Protein AF-A0A2K1YD98-F1 (afdb_monomer_lite)

Organism: Populus trichocarpa (NCBI:txid3694)

pLDDT: mean 79.61, std 8.91, range [45.44, 92.5]

InterPro domains:
  IPR036396 Cytochrome P450 superfamily [G3DSA:1.10.630.10] (3-106)
  IPR036396 Cytochrome P450 superfamily [SSF48264] (10-84)

Radius of gyration: 22.86 Å; chains: 1; bounding box: 42×49×60 Å

Foldseek 3Di:
DDPCPLVVVVPPDQWDWDDDPPDIDIDRSDPVSVCVLPVVCDCVSVPDDQPPDDDDPDPVVQCVDLNRNNDPDPVSVVVVVCCVPPVPVVVVVVVVVVVVVVVVVVVVVVCVVPVDDDDDD

Sequence (121 aa):
MGNKPHIFLQVDGPLTSLRLGTQLVVVGSSRKAASEILKTHDRELSGRCVPNVPFAKDPKLNGDSIAWTVECTDRWKFFRSRIRNELFLVIIFLIKIKKNTKEKEKLLYIQKTFHIKLSLI

Structure (mmCIF, N/CA/C/O backbone):
data_AF-A0A2K1YD98-F1
#
_entry.id   AF-A0A2K1YD98-F1
#
loop_
_atom_site.group_PDB
_atom_site.id
_atom_site.type_symbol
_atom_site.label_atom_id
_atom_site.label_alt_id
_atom_sit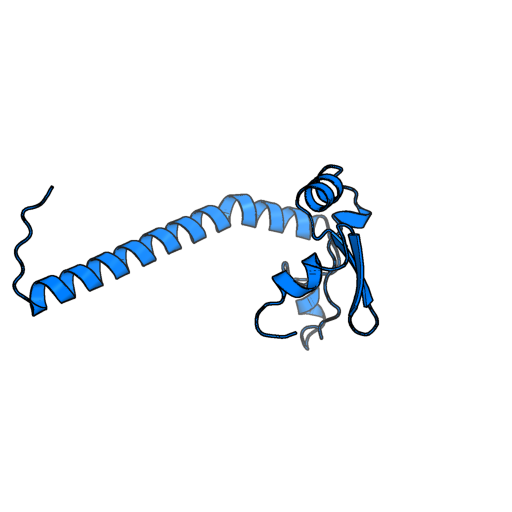e.label_comp_id
_atom_site.label_asym_id
_atom_site.label_entity_id
_atom_site.label_seq_id
_atom_site.pdbx_PDB_ins_code
_atom_site.Cartn_x
_atom_site.Cartn_y
_atom_site.Cartn_z
_atom_site.occupancy
_atom_site.B_iso_or_equiv
_atom_site.auth_seq_id
_atom_site.auth_comp_id
_atom_site.auth_asym_id
_atom_site.auth_atom_id
_atom_site.pdbx_PDB_model_num
ATOM 1 N N . MET A 1 1 ? -17.766 10.698 -8.194 1.00 57.44 1 MET A N 1
ATOM 2 C CA . MET A 1 1 ? -18.322 9.835 -7.126 1.00 57.44 1 MET A CA 1
ATOM 3 C C . MET A 1 1 ? -19.065 10.739 -6.154 1.00 57.44 1 MET A C 1
ATOM 5 O O . MET A 1 1 ? -18.521 11.781 -5.824 1.00 57.44 1 MET A O 1
ATOM 9 N N . GLY A 1 2 ? -20.315 10.422 -5.799 1.00 73.69 2 GLY A N 1
ATOM 10 C CA . GLY A 1 2 ? -21.152 11.286 -4.950 1.00 73.69 2 GLY A CA 1
ATOM 11 C C . GLY A 1 2 ? -20.716 11.328 -3.478 1.00 73.69 2 GLY A C 1
ATOM 12 O O . GLY A 1 2 ? -19.692 10.764 -3.105 1.00 73.69 2 GLY A O 1
ATOM 13 N N . ASN A 1 3 ? -21.534 11.942 -2.618 1.00 80.94 3 ASN A N 1
ATOM 14 C CA . ASN A 1 3 ? -21.197 12.216 -1.210 1.00 80.94 3 ASN A CA 1
ATOM 15 C C . ASN A 1 3 ? -21.060 10.977 -0.297 1.00 80.94 3 ASN A C 1
ATOM 17 O O . ASN A 1 3 ? -20.654 11.116 0.855 1.00 80.94 3 ASN A O 1
ATOM 21 N N . LYS A 1 4 ? -21.405 9.767 -0.761 1.00 77.38 4 LYS A N 1
ATOM 22 C CA . LYS A 1 4 ? -21.349 8.523 0.036 1.00 77.38 4 LYS A CA 1
ATOM 23 C C . LYS A 1 4 ? -20.782 7.351 -0.780 1.00 77.38 4 LYS A C 1
ATOM 25 O O . LYS A 1 4 ? -21.513 6.417 -1.108 1.00 77.38 4 LYS A O 1
ATOM 30 N N . PRO A 1 5 ? -19.482 7.373 -1.119 1.00 73.00 5 PRO A N 1
ATOM 31 C CA . PRO A 1 5 ? -18.878 6.363 -1.992 1.00 73.00 5 PRO A CA 1
ATOM 32 C C . PRO A 1 5 ? -18.867 4.951 -1.383 1.00 73.00 5 PRO A C 1
ATOM 34 O O . PRO A 1 5 ? -18.831 3.972 -2.118 1.00 73.00 5 PRO A O 1
ATOM 37 N N . HIS A 1 6 ? -18.946 4.833 -0.053 1.00 71.25 6 HIS A N 1
ATOM 38 C CA . HIS A 1 6 ? -18.955 3.549 0.653 1.00 71.25 6 HIS A CA 1
ATOM 39 C C . HIS A 1 6 ? -20.269 2.766 0.499 1.00 71.25 6 HIS A C 1
ATOM 41 O O . HIS A 1 6 ? -20.251 1.550 0.632 1.00 71.25 6 HIS A O 1
ATOM 47 N N . ILE A 1 7 ? -21.391 3.436 0.204 1.00 73.75 7 ILE A N 1
ATOM 48 C CA . ILE A 1 7 ? -22.692 2.769 0.011 1.00 73.75 7 ILE A CA 1
ATOM 49 C C . ILE A 1 7 ? -22.759 2.128 -1.374 1.00 73.75 7 ILE A C 1
ATOM 51 O O . ILE A 1 7 ? -23.193 0.991 -1.506 1.00 73.75 7 ILE A O 1
ATOM 55 N N . PHE A 1 8 ? -22.283 2.844 -2.395 1.00 72.38 8 PHE A N 1
ATOM 56 C CA . PHE A 1 8 ? -22.308 2.398 -3.789 1.00 72.38 8 PHE A CA 1
ATOM 57 C C . PHE A 1 8 ? -21.661 1.019 -3.977 1.00 72.38 8 PHE A C 1
ATOM 59 O O . PHE A 1 8 ? -22.192 0.182 -4.687 1.00 72.38 8 PHE A O 1
ATOM 66 N N . LEU A 1 9 ? -20.554 0.757 -3.280 1.00 71.50 9 LEU A N 1
ATOM 67 C CA . LEU A 1 9 ? -19.793 -0.486 -3.424 1.00 71.50 9 LEU A CA 1
ATOM 68 C C . LEU A 1 9 ? -20.398 -1.677 -2.667 1.00 71.50 9 LEU A C 1
ATOM 70 O O . LEU A 1 9 ? -19.922 -2.793 -2.831 1.00 71.50 9 LEU A O 1
ATOM 74 N N . GLN A 1 10 ? -21.398 -1.457 -1.811 1.00 67.94 10 GLN A N 1
ATOM 75 C CA . GLN A 1 10 ? -21.959 -2.494 -0.942 1.00 67.94 10 GLN A CA 1
ATOM 76 C C . GLN A 1 10 ? -23.193 -3.184 -1.545 1.00 67.94 10 GLN A C 1
ATOM 78 O O . GLN A 1 10 ? -23.593 -4.243 -1.067 1.00 67.94 10 GLN A O 1
ATOM 83 N N . VAL A 1 11 ? -23.788 -2.592 -2.587 1.00 67.94 11 VAL A N 1
ATOM 84 C CA . VAL A 1 11 ? -25.041 -3.059 -3.206 1.00 67.94 11 VAL A CA 1
ATOM 85 C C . VAL A 1 11 ? -24.804 -4.227 -4.172 1.00 67.94 11 VAL A C 1
ATOM 87 O O . VAL A 1 11 ? -25.643 -5.116 -4.273 1.00 67.94 11 VAL A O 1
ATOM 90 N N . ASP A 1 12 ? -23.633 -4.280 -4.809 1.00 70.69 12 ASP A N 1
ATOM 91 C CA . ASP A 1 12 ? -23.351 -5.176 -5.942 1.00 70.69 12 ASP A CA 1
ATOM 92 C C . ASP A 1 12 ? -22.700 -6.523 -5.545 1.00 70.69 12 ASP A C 1
ATOM 94 O O . ASP A 1 12 ? -22.165 -7.240 -6.393 1.00 70.69 12 ASP A O 1
ATOM 98 N N . GLY A 1 13 ? -22.737 -6.885 -4.256 1.00 79.69 13 GLY A N 1
ATOM 99 C CA . GLY A 1 13 ? -22.212 -8.151 -3.726 1.00 79.69 13 GLY A CA 1
ATOM 100 C C . GLY A 1 13 ? -20.794 -8.065 -3.133 1.00 79.69 13 GLY A C 1
ATOM 101 O O . GLY A 1 13 ? -20.178 -7.003 -3.142 1.00 79.69 13 GLY A O 1
ATOM 102 N N . PRO A 1 14 ? -20.267 -9.166 -2.549 1.00 83.31 14 PRO A N 1
ATOM 103 C CA . PRO A 1 14 ? -19.014 -9.165 -1.778 1.00 83.31 14 PRO A CA 1
ATOM 104 C C . PRO A 1 14 ? -17.742 -8.972 -2.620 1.00 83.31 14 PRO A C 1
ATOM 106 O O . PRO A 1 14 ? -16.719 -8.575 -2.057 1.00 83.31 14 PRO A O 1
ATOM 109 N N . LEU A 1 15 ? -17.806 -9.259 -3.924 1.00 88.19 15 LEU A N 1
ATOM 110 C CA . LEU A 1 15 ? -16.771 -9.004 -4.927 1.00 88.19 15 LEU A CA 1
ATOM 111 C C . LEU A 1 15 ? -17.430 -8.383 -6.158 1.00 88.19 15 LEU A C 1
ATOM 113 O O . LEU A 1 15 ? -18.319 -8.994 -6.747 1.00 88.19 15 LEU A O 1
ATOM 117 N N . THR A 1 16 ? -16.966 -7.206 -6.567 1.00 87.44 16 THR A N 1
ATOM 118 C CA . THR A 1 16 ? -17.552 -6.463 -7.691 1.00 87.44 16 THR A CA 1
ATOM 119 C C . THR A 1 16 ? -16.452 -5.929 -8.599 1.00 87.44 16 THR A C 1
ATOM 121 O O . THR A 1 16 ? -15.473 -5.354 -8.127 1.00 87.44 16 THR A O 1
ATOM 124 N N . SER A 1 17 ? -16.600 -6.099 -9.912 1.00 88.75 17 SER A N 1
ATOM 125 C CA . SER A 1 17 ? -15.699 -5.500 -10.900 1.00 88.75 17 SER A CA 1
ATOM 126 C C . SER A 1 17 ? -16.167 -4.093 -11.267 1.00 88.75 17 SER A C 1
ATOM 128 O O . SER A 1 17 ? -17.298 -3.912 -11.715 1.00 88.75 17 SER A O 1
ATOM 130 N N . LEU A 1 18 ? -15.285 -3.109 -11.138 1.00 87.19 18 LEU A N 1
ATOM 131 C CA . LEU A 1 18 ? -15.534 -1.713 -11.471 1.00 87.19 18 LEU A CA 1
ATOM 132 C C . LEU A 1 18 ? -14.481 -1.222 -12.465 1.00 87.19 18 LEU A C 1
ATOM 134 O O . LEU A 1 18 ? -13.282 -1.386 -12.248 1.00 87.19 18 LEU A O 1
ATOM 138 N N . ARG A 1 19 ? -14.919 -0.570 -13.545 1.00 88.25 19 ARG A N 1
ATOM 139 C CA . ARG A 1 19 ? -14.011 0.074 -14.500 1.00 88.25 19 ARG A CA 1
ATOM 140 C C . ARG A 1 19 ? -13.850 1.557 -14.163 1.00 88.25 19 ARG A C 1
ATOM 142 O O . ARG A 1 19 ? -14.805 2.324 -14.250 1.00 88.25 19 ARG A O 1
ATOM 149 N N . LEU A 1 20 ? -12.638 1.959 -13.792 1.00 84.50 20 LEU A N 1
ATOM 150 C CA . LEU A 1 20 ? -12.241 3.339 -13.517 1.00 84.50 20 LEU A CA 1
ATOM 151 C C . LEU A 1 20 ? -11.428 3.876 -14.701 1.00 84.50 20 LEU A C 1
ATOM 153 O O . LEU A 1 20 ? -10.214 3.693 -14.779 1.00 84.50 20 LEU A O 1
ATOM 157 N N . GLY A 1 21 ? -12.105 4.522 -15.654 1.00 86.06 21 GLY A N 1
ATOM 158 C CA . GLY A 1 21 ? -11.472 4.961 -16.901 1.00 86.06 21 GLY A CA 1
ATOM 159 C C . GLY A 1 21 ? -10.996 3.764 -17.730 1.00 86.06 21 GLY A C 1
ATOM 160 O O . GLY A 1 21 ? -11.819 2.973 -18.198 1.00 86.06 21 GLY A O 1
ATOM 161 N N . THR A 1 22 ? -9.678 3.630 -17.895 1.00 84.50 22 THR A N 1
ATOM 162 C CA . THR A 1 22 ? -9.018 2.493 -18.565 1.00 84.50 22 THR A CA 1
ATOM 163 C C . THR A 1 22 ? -8.642 1.358 -17.611 1.00 84.50 22 THR A C 1
ATOM 165 O O . THR A 1 22 ? -8.279 0.279 -18.070 1.00 84.50 22 THR A O 1
ATOM 168 N N . GLN A 1 23 ? -8.744 1.568 -16.296 1.00 82.50 23 GLN A N 1
ATOM 169 C CA . GLN A 1 23 ? -8.348 0.584 -15.295 1.00 82.50 23 GLN A CA 1
ATOM 170 C C . GLN A 1 23 ? -9.542 -0.281 -14.880 1.00 82.50 23 GLN A C 1
ATOM 172 O O . GLN A 1 23 ? -10.558 0.237 -14.417 1.00 82.50 23 GLN A O 1
ATOM 177 N N . LEU A 1 24 ? -9.415 -1.604 -14.987 1.00 88.12 24 LEU A N 1
ATOM 178 C CA . LEU A 1 24 ? -10.338 -2.541 -14.347 1.00 88.12 24 LEU A CA 1
ATOM 179 C C . LEU A 1 24 ? -9.876 -2.800 -12.906 1.00 88.12 24 LEU A C 1
ATOM 181 O O . LEU A 1 24 ? -8.700 -3.075 -12.671 1.00 88.12 24 LEU A O 1
ATOM 185 N N . VAL A 1 25 ? -10.794 -2.697 -11.948 1.00 87.19 25 VAL A N 1
ATOM 186 C CA . VAL A 1 25 ? -10.535 -2.894 -10.517 1.00 87.19 25 VAL A CA 1
ATOM 187 C C . VAL A 1 25 ? -11.549 -3.885 -9.959 1.00 87.19 25 VAL A C 1
ATOM 189 O O . VAL A 1 25 ? -12.736 -3.793 -10.258 1.00 87.19 25 VAL A O 1
ATOM 192 N N . VAL A 1 26 ? -11.093 -4.818 -9.125 1.00 88.56 26 VAL A N 1
ATOM 193 C CA . VAL A 1 26 ? -11.968 -5.717 -8.361 1.00 88.56 26 VAL A CA 1
ATOM 194 C C . VAL A 1 26 ? -12.055 -5.205 -6.928 1.00 88.56 26 VAL A C 1
ATOM 196 O O . VAL A 1 26 ? -11.037 -4.954 -6.286 1.00 88.56 26 VAL A O 1
ATOM 199 N N . VAL A 1 27 ? -13.274 -5.027 -6.430 1.00 88.00 27 VAL A N 1
ATOM 200 C CA . VAL A 1 27 ? -13.561 -4.469 -5.108 1.00 88.00 27 VAL A CA 1
ATOM 201 C C . VAL A 1 27 ? -14.107 -5.566 -4.202 1.00 88.00 27 VAL A C 1
ATOM 203 O O . VAL A 1 27 ? -15.165 -6.123 -4.477 1.00 88.00 27 VAL A O 1
ATOM 206 N N . GLY A 1 28 ? -13.408 -5.847 -3.100 1.00 90.00 28 GLY A N 1
ATOM 207 C CA . GLY A 1 28 ? -13.921 -6.659 -1.995 1.00 90.00 28 GLY A CA 1
ATOM 208 C C . GLY A 1 28 ? -14.702 -5.794 -1.006 1.00 90.00 28 GLY A C 1
ATOM 209 O O . GLY A 1 28 ? -14.109 -5.193 -0.114 1.00 90.00 28 GLY A O 1
ATOM 210 N N . SER A 1 29 ? -16.022 -5.702 -1.162 1.00 88.31 29 SER A N 1
ATOM 211 C CA . SER A 1 29 ? -16.883 -4.780 -0.398 1.00 88.31 29 SER A CA 1
ATOM 212 C C . SER A 1 29 ? -17.267 -5.288 1.001 1.00 88.31 29 SER A C 1
ATOM 214 O O . SER A 1 29 ? -17.751 -4.527 1.842 1.00 88.31 29 SER A O 1
ATOM 216 N N . SER A 1 30 ? -17.047 -6.580 1.268 1.00 86.50 30 SER A N 1
ATOM 217 C CA . SER A 1 30 ? -17.386 -7.226 2.538 1.00 86.50 30 SER A CA 1
ATOM 218 C C . SER A 1 30 ? -16.158 -7.458 3.418 1.00 86.50 30 SER A C 1
ATOM 220 O O . SER A 1 30 ? -15.054 -7.702 2.931 1.00 86.50 30 SER A O 1
ATOM 222 N N . ARG A 1 31 ? -16.359 -7.471 4.744 1.00 87.12 31 ARG A N 1
ATOM 223 C CA . ARG A 1 31 ? -15.291 -7.776 5.714 1.00 87.12 31 ARG A CA 1
ATOM 224 C C . ARG A 1 31 ? -14.641 -9.138 5.453 1.00 87.12 31 ARG A C 1
ATOM 226 O O . ARG A 1 31 ? -13.429 -9.261 5.595 1.00 87.12 31 ARG A O 1
ATOM 233 N N . LYS A 1 32 ? -15.438 -10.146 5.080 1.00 89.25 32 LYS A N 1
ATOM 234 C CA . LYS A 1 32 ? -14.946 -11.496 4.775 1.00 89.25 32 LYS A CA 1
ATOM 235 C C . LYS A 1 32 ? -14.054 -11.483 3.532 1.00 89.25 32 LYS A C 1
ATOM 237 O O . LYS A 1 32 ? -12.914 -11.922 3.626 1.00 89.25 32 LYS A O 1
ATOM 242 N N . ALA A 1 33 ? -14.526 -10.891 2.432 1.00 88.50 33 ALA A N 1
ATOM 243 C CA . ALA A 1 33 ? -13.745 -10.774 1.200 1.00 88.50 33 ALA A CA 1
ATOM 244 C C . ALA A 1 33 ? -12.449 -9.979 1.421 1.00 88.50 33 ALA A C 1
ATOM 246 O O . ALA A 1 33 ? -11.378 -10.438 1.044 1.00 88.50 33 ALA A O 1
ATOM 247 N N . ALA A 1 34 ? -12.515 -8.833 2.107 1.00 87.69 34 ALA A N 1
ATOM 248 C CA . ALA A 1 34 ? -11.328 -8.044 2.434 1.00 87.69 34 ALA A CA 1
ATOM 249 C C . ALA A 1 34 ? -10.323 -8.831 3.292 1.00 87.69 34 ALA A C 1
ATOM 251 O O . ALA A 1 34 ? -9.119 -8.771 3.051 1.00 87.69 34 ALA A O 1
ATOM 252 N N . SER A 1 35 ? -10.808 -9.599 4.274 1.00 89.44 35 SER A N 1
ATOM 253 C CA . SER A 1 35 ? -9.943 -10.443 5.096 1.00 89.44 35 SER A CA 1
ATOM 254 C C . SER A 1 35 ? -9.285 -11.550 4.281 1.00 89.44 35 SER A C 1
ATOM 256 O O . SER A 1 35 ? -8.119 -11.831 4.519 1.00 89.44 35 SER A O 1
ATOM 258 N N . GLU A 1 36 ? -10.002 -12.187 3.356 1.00 88.44 36 GLU A N 1
ATOM 259 C CA . GLU A 1 36 ? -9.453 -13.241 2.497 1.00 88.44 36 GLU A CA 1
ATOM 260 C C . GLU A 1 36 ? -8.405 -12.682 1.526 1.00 88.44 36 GLU A C 1
ATOM 262 O O . GLU A 1 36 ? -7.305 -13.227 1.457 1.00 88.44 36 GLU A O 1
ATOM 267 N N . ILE A 1 37 ? -8.694 -11.544 0.882 1.00 87.81 37 ILE A N 1
ATOM 268 C CA . ILE A 1 37 ? -7.776 -10.837 -0.029 1.00 87.81 37 ILE A CA 1
ATOM 269 C C . ILE A 1 37 ? -6.463 -10.464 0.675 1.00 87.81 37 ILE A C 1
ATOM 271 O O . ILE A 1 37 ? -5.385 -10.636 0.114 1.00 87.81 37 ILE A O 1
ATOM 275 N N . LEU A 1 38 ? -6.538 -9.953 1.908 1.00 86.31 38 LEU A N 1
ATOM 276 C CA . LEU A 1 38 ? -5.363 -9.459 2.635 1.00 86.31 38 LEU A CA 1
ATOM 277 C C . LEU A 1 38 ? -4.619 -10.551 3.421 1.00 86.31 38 LEU A C 1
ATOM 279 O O . LEU A 1 38 ? -3.490 -10.327 3.852 1.00 86.31 38 LEU A O 1
ATOM 283 N N . LYS A 1 39 ? -5.222 -11.729 3.633 1.00 87.19 39 LYS A N 1
ATOM 284 C CA . LYS A 1 39 ? -4.649 -12.784 4.488 1.00 87.19 39 LYS A CA 1
ATOM 285 C C . LYS A 1 39 ? -3.384 -13.395 3.895 1.00 87.1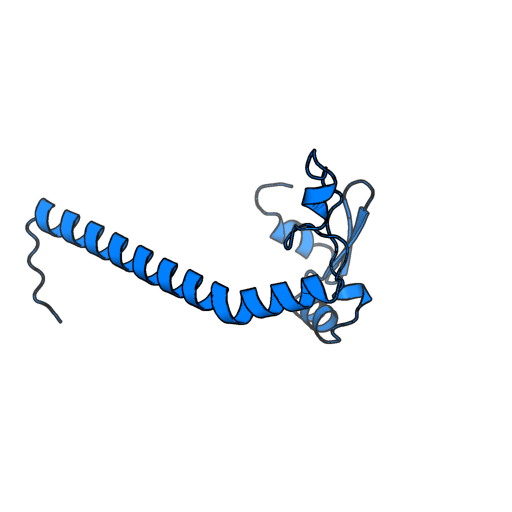9 39 LYS A C 1
ATOM 287 O O . LYS A 1 39 ? -2.415 -13.615 4.621 1.00 87.19 39 LYS A O 1
ATOM 292 N N . THR A 1 40 ? -3.390 -13.692 2.600 1.00 82.75 40 THR A N 1
ATOM 293 C CA . THR A 1 40 ? -2.317 -14.459 1.949 1.00 82.75 40 THR A CA 1
ATOM 294 C C . THR A 1 40 ? -1.079 -13.629 1.630 1.00 82.75 40 THR A C 1
ATOM 296 O O . THR A 1 40 ? -0.060 -14.210 1.276 1.00 82.75 40 THR A O 1
ATOM 299 N N . HIS A 1 41 ? -1.136 -12.297 1.782 1.00 77.50 41 HIS A N 1
ATOM 300 C CA . HIS A 1 41 ? -0.066 -11.381 1.363 1.00 77.50 41 HIS A CA 1
ATOM 301 C C . HIS A 1 41 ? 0.414 -11.667 -0.073 1.00 77.50 41 HIS A C 1
ATOM 303 O O . HIS A 1 41 ? 1.592 -11.491 -0.390 1.00 77.50 41 HIS A O 1
ATOM 309 N N . ASP A 1 42 ? -0.503 -12.137 -0.929 1.00 82.25 42 ASP A N 1
ATOM 310 C CA . ASP A 1 42 ? -0.222 -12.471 -2.321 1.00 82.25 42 ASP A CA 1
ATOM 311 C C . ASP A 1 42 ? 0.377 -11.246 -3.015 1.00 82.25 42 ASP A C 1
ATOM 313 O O . ASP A 1 42 ? -0.136 -10.137 -2.855 1.00 82.25 42 ASP A O 1
ATOM 317 N N . ARG A 1 43 ? 1.473 -11.421 -3.755 1.00 76.88 43 ARG A N 1
ATOM 318 C CA . ARG A 1 43 ? 2.179 -10.319 -4.415 1.00 76.88 43 ARG A CA 1
ATOM 319 C C . ARG A 1 43 ? 1.318 -9.615 -5.464 1.00 76.88 43 ARG A C 1
ATOM 321 O O . ARG A 1 43 ? 1.480 -8.409 -5.631 1.00 76.88 43 ARG A O 1
ATOM 328 N N . GLU A 1 44 ? 0.415 -10.328 -6.126 1.00 81.12 44 GLU A N 1
ATOM 329 C CA . GLU A 1 44 ? -0.484 -9.766 -7.136 1.00 81.12 44 GLU A CA 1
ATOM 330 C C . GLU A 1 44 ? -1.541 -8.858 -6.490 1.00 81.12 44 GLU A C 1
ATOM 332 O O . GLU A 1 44 ? -1.844 -7.781 -6.999 1.00 81.12 44 GLU A O 1
ATOM 337 N N . LEU A 1 45 ? -2.055 -9.245 -5.316 1.00 79.19 45 LEU A N 1
ATOM 338 C CA . LEU A 1 45 ? -3.099 -8.500 -4.594 1.00 79.19 45 LEU A CA 1
ATOM 339 C C . LEU A 1 45 ? -2.540 -7.457 -3.614 1.00 79.19 45 LEU A C 1
ATOM 341 O O . LEU A 1 45 ? -3.159 -6.425 -3.366 1.00 79.19 45 LEU A O 1
ATOM 345 N N . SER A 1 46 ? -1.364 -7.726 -3.052 1.00 76.12 46 SER A N 1
ATOM 346 C CA . SER A 1 46 ? -0.667 -6.895 -2.058 1.00 76.12 46 SER A CA 1
ATOM 347 C C . SER A 1 46 ? 0.448 -6.056 -2.684 1.00 76.12 46 SER A C 1
ATOM 349 O O . SER A 1 46 ? 1.193 -5.364 -1.981 1.00 76.12 46 SER A O 1
ATOM 351 N N . GLY A 1 47 ? 0.588 -6.133 -4.008 1.00 77.31 47 GLY A N 1
ATOM 352 C CA . GLY A 1 47 ? 1.517 -5.341 -4.792 1.00 77.31 47 GLY A CA 1
ATOM 353 C C . GLY A 1 47 ? 1.208 -3.849 -4.698 1.00 77.31 47 GLY A C 1
ATOM 354 O O . GLY A 1 47 ? 0.069 -3.413 -4.525 1.00 77.31 47 GLY A O 1
ATOM 355 N N . ARG A 1 48 ? 2.250 -3.024 -4.817 1.00 77.12 48 ARG A N 1
ATOM 356 C CA . ARG A 1 48 ? 2.080 -1.573 -4.870 1.00 77.12 48 ARG A CA 1
ATOM 357 C C . ARG A 1 48 ? 1.566 -1.178 -6.253 1.00 77.12 48 ARG A C 1
ATOM 359 O O . ARG A 1 48 ? 2.314 -1.240 -7.220 1.00 77.12 48 ARG A O 1
ATOM 366 N N . CYS A 1 49 ? 0.334 -0.685 -6.322 1.00 74.06 49 CYS A N 1
ATOM 367 C CA . CYS A 1 49 ? -0.166 0.022 -7.496 1.00 74.06 49 CYS A CA 1
ATOM 368 C C . CYS A 1 49 ? 0.073 1.526 -7.306 1.00 74.06 49 CYS A C 1
ATOM 370 O O . CYS A 1 49 ? -0.522 2.147 -6.423 1.00 74.06 49 CYS A O 1
ATOM 372 N N . VAL A 1 50 ? 0.983 2.111 -8.088 1.00 74.50 50 VAL A N 1
ATOM 373 C CA . VAL A 1 50 ? 1.128 3.570 -8.169 1.00 74.50 50 VAL A CA 1
ATOM 374 C C . VAL A 1 50 ? 0.208 4.039 -9.295 1.00 74.50 50 VAL A C 1
ATOM 376 O O . VAL A 1 50 ? 0.403 3.605 -10.430 1.00 74.50 50 VAL A O 1
ATOM 379 N N . PRO A 1 51 ? -0.807 4.878 -9.014 1.00 71.81 51 PR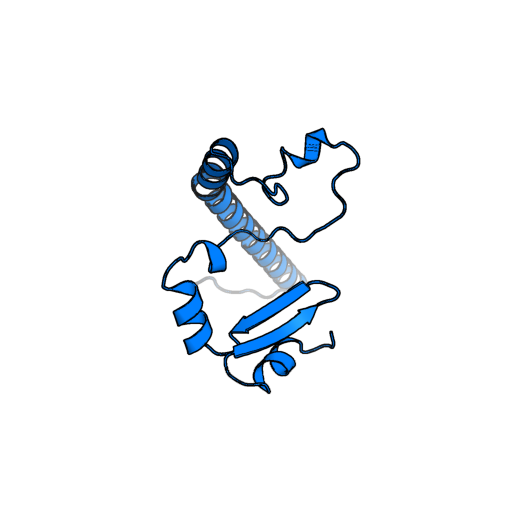O A N 1
ATOM 380 C CA . PRO A 1 51 ? -1.651 5.427 -10.065 1.00 71.81 51 PRO A CA 1
ATOM 381 C C . PRO A 1 51 ? -0.785 6.145 -11.099 1.00 71.81 51 PRO A C 1
ATOM 383 O O . PRO A 1 51 ? 0.192 6.795 -10.726 1.00 71.81 51 PRO A O 1
ATOM 386 N N . ASN A 1 52 ? -1.149 6.051 -12.378 1.00 68.50 52 ASN A N 1
ATOM 387 C CA . ASN A 1 52 ? -0.456 6.764 -13.449 1.00 68.50 52 ASN A CA 1
ATOM 388 C C . ASN A 1 52 ? -0.743 8.272 -13.334 1.00 68.50 52 ASN A C 1
ATOM 390 O O . ASN A 1 52 ? -1.634 8.807 -13.993 1.00 68.50 52 ASN A O 1
ATOM 394 N N . VAL A 1 53 ? -0.053 8.933 -12.407 1.00 69.19 53 VAL A N 1
ATOM 395 C CA . VAL A 1 53 ? -0.098 10.379 -12.194 1.00 69.19 53 VAL A CA 1
ATOM 396 C C . VAL A 1 53 ? 1.031 11.035 -12.981 1.00 69.19 53 VAL A C 1
ATOM 398 O O . VAL A 1 53 ? 2.102 10.439 -13.110 1.00 69.19 53 VAL A O 1
ATOM 401 N N . PRO A 1 54 ? 0.829 12.258 -13.500 1.00 65.19 54 PRO A N 1
ATOM 402 C CA . PRO A 1 54 ? 1.911 12.995 -14.126 1.00 65.19 54 PRO A CA 1
ATOM 403 C C . PRO A 1 54 ? 3.039 13.173 -13.111 1.00 65.19 54 PRO A C 1
ATOM 405 O O . PRO A 1 54 ? 2.864 13.740 -12.031 1.00 65.19 54 PRO A O 1
ATOM 408 N N . PHE A 1 55 ? 4.186 12.623 -13.474 1.00 68.94 55 PHE A N 1
ATOM 409 C CA . PHE A 1 55 ? 5.413 12.687 -12.711 1.00 68.94 55 PHE A CA 1
ATOM 410 C C . PHE A 1 55 ? 5.911 14.133 -12.546 1.00 68.94 55 PHE A C 1
ATOM 412 O O . PHE A 1 55 ? 5.480 15.049 -13.253 1.00 68.94 55 PHE A O 1
ATOM 419 N N . ALA A 1 56 ? 6.837 14.349 -11.607 1.00 71.50 56 ALA A N 1
ATOM 420 C CA . ALA A 1 56 ? 7.508 15.634 -11.467 1.00 71.50 56 ALA A CA 1
ATOM 421 C C . ALA A 1 56 ? 8.146 16.043 -12.805 1.00 71.50 56 ALA A C 1
ATOM 423 O O . ALA A 1 56 ? 8.652 15.197 -13.545 1.00 71.50 56 ALA A O 1
ATOM 424 N N . LYS A 1 57 ? 8.135 17.354 -13.094 1.00 74.31 57 LYS A N 1
ATOM 425 C CA . LYS A 1 57 ? 8.704 17.919 -14.331 1.00 74.31 57 LYS A CA 1
ATOM 426 C C . LYS A 1 57 ? 10.160 17.504 -14.554 1.00 74.31 57 LYS A C 1
ATOM 428 O O . LYS A 1 57 ? 10.567 17.365 -15.700 1.00 74.31 57 LYS A O 1
ATOM 433 N N . ASP A 1 58 ? 10.921 17.322 -13.474 1.00 79.44 58 ASP A N 1
ATOM 434 C CA . ASP A 1 58 ? 12.260 16.740 -13.519 1.00 79.44 58 ASP A CA 1
ATOM 435 C C . ASP A 1 58 ? 12.175 15.210 -13.333 1.00 79.44 58 ASP A C 1
ATOM 437 O O . ASP A 1 58 ? 11.804 14.750 -12.244 1.00 79.44 58 ASP A O 1
ATOM 441 N N . PRO A 1 59 ? 12.548 14.412 -14.355 1.00 73.50 59 PRO A N 1
ATOM 442 C CA . PRO A 1 59 ? 12.559 12.955 -14.292 1.00 73.50 59 PRO A CA 1
ATOM 443 C C . PRO A 1 59 ? 13.350 12.373 -13.115 1.00 73.50 59 PRO A C 1
ATOM 445 O O . PRO A 1 59 ? 12.970 11.324 -12.592 1.00 73.50 59 PRO A O 1
ATOM 448 N N . LYS A 1 60 ? 14.421 13.047 -12.673 1.00 74.12 60 LYS A N 1
ATOM 449 C CA . LYS A 1 60 ? 15.303 12.558 -11.602 1.00 74.12 60 LYS A CA 1
ATOM 450 C C . LYS A 1 60 ? 14.588 12.493 -10.254 1.00 74.12 60 LYS A C 1
ATOM 452 O O . LYS A 1 60 ? 14.799 11.556 -9.491 1.00 74.12 60 LYS A O 1
ATOM 457 N N . LEU A 1 61 ? 13.667 13.424 -10.001 1.00 71.31 61 LEU A N 1
ATOM 458 C CA . LEU A 1 61 ? 12.920 13.502 -8.741 1.00 71.31 61 LEU A CA 1
ATOM 459 C C . LEU A 1 61 ? 11.881 12.380 -8.583 1.00 71.31 61 LEU A C 1
ATOM 461 O O . LEU A 1 61 ? 11.392 12.133 -7.480 1.00 71.31 61 LEU A O 1
ATOM 465 N N . ASN A 1 62 ? 11.541 11.677 -9.667 1.00 72.50 62 ASN A N 1
ATOM 466 C CA . ASN A 1 62 ? 10.551 10.600 -9.627 1.00 72.50 62 ASN A CA 1
ATOM 467 C C . ASN A 1 62 ? 11.103 9.321 -8.995 1.00 72.50 62 ASN A C 1
ATOM 469 O O . ASN A 1 62 ? 10.367 8.626 -8.292 1.00 72.50 62 ASN A O 1
ATOM 473 N N . GLY A 1 63 ? 12.396 9.042 -9.190 1.00 68.62 63 GLY A N 1
ATOM 474 C CA . GLY A 1 63 ? 13.076 7.899 -8.573 1.00 68.62 63 GLY A CA 1
ATOM 475 C C . GLY A 1 63 ? 13.259 8.057 -7.062 1.00 68.62 63 GLY A C 1
ATOM 476 O O . GLY A 1 63 ? 13.203 7.072 -6.325 1.00 68.62 63 GLY A O 1
ATOM 477 N N . ASP A 1 64 ? 13.388 9.299 -6.594 1.00 71.12 64 ASP A N 1
ATOM 478 C CA . ASP A 1 64 ? 13.615 9.627 -5.182 1.00 71.12 64 ASP A CA 1
ATOM 479 C C . ASP A 1 64 ? 12.318 9.700 -4.360 1.00 71.12 64 ASP A C 1
ATOM 481 O O . ASP A 1 64 ? 12.337 9.738 -3.125 1.00 71.12 64 ASP A O 1
ATOM 485 N N . SER A 1 65 ? 11.156 9.688 -5.020 1.00 75.88 65 SER A N 1
ATOM 486 C CA . SER A 1 65 ? 9.876 9.756 -4.328 1.00 75.88 65 SER A CA 1
ATOM 487 C C . SER A 1 65 ? 9.536 8.444 -3.632 1.00 75.88 65 SER A C 1
ATOM 489 O O . SER A 1 65 ? 9.107 7.472 -4.245 1.00 75.88 65 SER A O 1
ATOM 491 N N . ILE A 1 66 ? 9.588 8.425 -2.303 1.00 77.12 66 ILE A N 1
ATOM 492 C CA . ILE A 1 66 ? 9.162 7.255 -1.518 1.00 77.12 66 ILE A CA 1
ATOM 493 C C . ILE A 1 66 ? 7.671 6.964 -1.730 1.00 77.12 66 ILE A C 1
ATOM 495 O O . ILE A 1 66 ? 7.268 5.796 -1.760 1.00 77.12 66 ILE A O 1
ATOM 499 N N .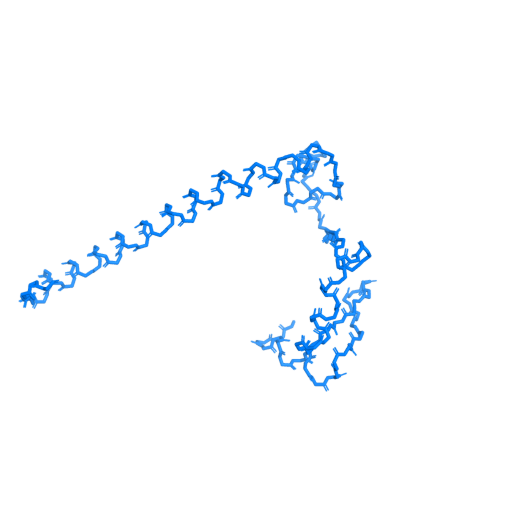 ALA A 1 67 ? 6.864 8.013 -1.916 1.00 76.19 67 ALA A N 1
ATOM 500 C CA . ALA A 1 67 ? 5.414 7.941 -2.085 1.00 76.19 67 ALA A CA 1
ATOM 501 C C . ALA A 1 67 ? 4.969 7.622 -3.523 1.00 76.19 67 ALA A C 1
ATOM 503 O O . ALA A 1 67 ? 3.944 6.960 -3.685 1.00 76.19 67 ALA A O 1
ATOM 504 N N . TRP A 1 68 ? 5.763 7.977 -4.541 1.00 74.38 68 TRP A N 1
ATOM 505 C CA . TRP A 1 68 ? 5.369 7.853 -5.954 1.00 74.38 68 TRP A CA 1
ATOM 506 C C . TRP A 1 68 ? 6.339 7.058 -6.841 1.00 74.38 68 TRP A C 1
ATOM 508 O O . TRP A 1 68 ? 6.067 6.905 -8.025 1.00 74.38 68 TRP A O 1
ATOM 518 N N . THR A 1 69 ? 7.430 6.505 -6.301 1.00 77.00 69 THR A N 1
ATOM 519 C CA . THR A 1 69 ? 8.289 5.598 -7.078 1.00 77.00 69 THR A CA 1
ATOM 520 C C . THR A 1 69 ? 7.554 4.301 -7.412 1.00 77.00 69 THR A C 1
ATOM 522 O O . THR A 1 69 ? 6.961 3.665 -6.534 1.00 77.00 69 THR A O 1
ATOM 525 N N . VAL A 1 70 ? 7.580 3.919 -8.687 1.00 72.69 70 VAL A N 1
ATOM 526 C CA . VAL A 1 70 ? 6.979 2.674 -9.188 1.00 72.69 70 VAL A CA 1
ATOM 527 C C . VAL A 1 70 ? 7.817 1.465 -8.762 1.00 72.69 70 VAL A C 1
ATOM 529 O O . VAL A 1 70 ? 7.279 0.395 -8.484 1.00 72.69 70 VAL A O 1
ATOM 532 N N . GLU A 1 71 ? 9.132 1.641 -8.642 1.00 76.31 71 GLU A N 1
ATOM 533 C CA . GLU A 1 71 ? 10.061 0.556 -8.356 1.00 76.31 71 GLU A CA 1
ATOM 534 C C . GLU A 1 71 ? 10.253 0.347 -6.848 1.00 76.31 71 GLU A C 1
ATOM 536 O O . GLU A 1 71 ? 10.704 1.223 -6.108 1.00 76.31 71 GLU A O 1
ATOM 541 N N . CYS A 1 72 ? 9.974 -0.868 -6.378 1.00 77.94 72 CYS A N 1
ATOM 542 C CA . CYS A 1 72 ? 10.248 -1.289 -5.003 1.00 77.94 72 CYS A CA 1
ATOM 543 C C . CYS A 1 72 ? 11.689 -1.808 -4.853 1.00 77.94 72 CYS A C 1
ATOM 545 O O . CYS A 1 72 ? 11.905 -2.956 -4.451 1.00 77.94 72 CYS A O 1
ATOM 547 N N . THR A 1 73 ? 12.673 -0.970 -5.186 1.00 83.06 73 THR A N 1
ATOM 548 C CA . THR A 1 73 ? 14.105 -1.296 -5.062 1.00 83.06 73 THR A CA 1
ATOM 549 C C . THR A 1 73 ? 14.510 -1.551 -3.605 1.00 83.06 73 THR A C 1
ATOM 551 O O .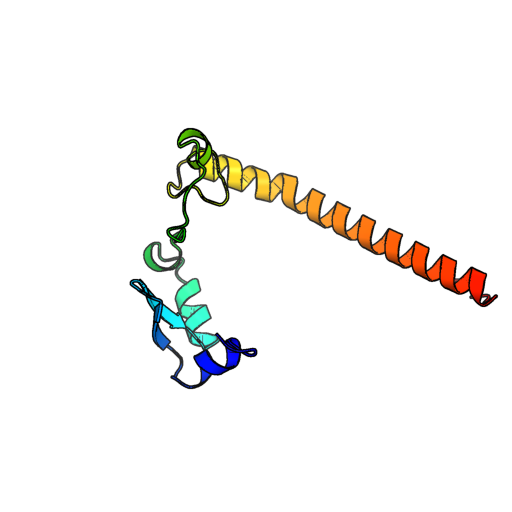 THR A 1 73 ? 13.824 -1.136 -2.666 1.00 83.06 73 THR A O 1
ATOM 554 N N . ASP A 1 74 ? 15.656 -2.197 -3.374 1.00 86.94 74 ASP A N 1
ATOM 555 C CA . ASP A 1 74 ? 16.148 -2.425 -2.006 1.00 86.94 74 ASP A CA 1
ATOM 556 C C . ASP A 1 74 ? 16.448 -1.116 -1.269 1.00 86.94 74 ASP A C 1
ATOM 558 O O . ASP A 1 74 ? 16.172 -1.000 -0.074 1.00 86.94 74 ASP A O 1
ATOM 562 N N . ARG A 1 75 ? 16.884 -0.080 -1.999 1.00 83.62 75 ARG A N 1
ATOM 563 C CA . ARG A 1 75 ? 17.003 1.285 -1.472 1.00 83.62 75 ARG A CA 1
ATOM 564 C C . ARG A 1 75 ? 15.655 1.815 -0.975 1.00 83.62 75 ARG A C 1
ATOM 566 O O . ARG A 1 75 ? 15.586 2.363 0.124 1.00 83.62 75 ARG A O 1
ATOM 573 N N . TRP A 1 76 ? 14.580 1.623 -1.740 1.00 85.38 76 TRP A N 1
ATOM 574 C CA . TRP A 1 76 ? 13.236 2.023 -1.318 1.00 85.38 76 TRP A CA 1
ATOM 575 C C . TRP A 1 76 ? 12.762 1.244 -0.083 1.00 85.38 76 TRP A C 1
ATOM 577 O O . TRP A 1 76 ? 12.238 1.849 0.857 1.00 85.38 76 TRP A O 1
ATOM 587 N N . LYS A 1 77 ? 12.985 -0.079 -0.036 1.00 85.56 77 LYS A N 1
ATOM 588 C CA . LYS A 1 77 ? 12.641 -0.915 1.132 1.00 85.56 77 LYS A CA 1
ATOM 589 C C . LYS A 1 77 ? 13.390 -0.459 2.382 1.00 85.56 77 LYS A C 1
ATOM 591 O O . LYS A 1 77 ? 12.773 -0.310 3.438 1.00 85.56 77 LYS A O 1
ATOM 596 N N . PHE A 1 78 ? 14.692 -0.197 2.252 1.00 87.75 78 PHE A N 1
ATOM 597 C CA . PHE A 1 78 ? 15.530 0.326 3.326 1.00 87.75 78 PHE A CA 1
ATOM 598 C C . PHE A 1 78 ? 14.967 1.644 3.863 1.00 87.75 78 PHE A C 1
ATOM 600 O O . PHE A 1 78 ? 14.683 1.758 5.056 1.00 87.75 78 PHE A O 1
ATOM 607 N N . PHE A 1 79 ? 14.705 2.612 2.982 1.00 85.44 79 PHE A N 1
ATOM 608 C CA . PHE A 1 79 ? 14.197 3.918 3.395 1.00 85.44 79 PHE A CA 1
ATOM 609 C C . PHE A 1 79 ? 12.802 3.818 4.035 1.00 85.44 79 PHE A C 1
ATOM 611 O O . PHE A 1 79 ? 12.550 4.415 5.083 1.00 85.44 79 PHE A O 1
ATOM 618 N N . ARG A 1 80 ? 11.900 3.004 3.469 1.00 83.94 80 ARG A N 1
ATOM 619 C CA . ARG A 1 80 ? 10.558 2.766 4.025 1.00 83.94 80 ARG A CA 1
ATOM 620 C C . ARG A 1 80 ? 10.611 2.121 5.410 1.00 83.94 80 ARG A C 1
ATOM 622 O O . ARG A 1 80 ? 9.820 2.499 6.273 1.00 83.94 80 ARG A O 1
ATOM 629 N N . SER A 1 81 ? 11.527 1.177 5.626 1.00 88.31 81 SER A N 1
ATOM 630 C CA . SER A 1 81 ? 11.750 0.546 6.932 1.00 88.31 81 SER A CA 1
ATOM 631 C C . SER A 1 81 ? 12.210 1.572 7.970 1.00 88.31 81 SER A C 1
ATOM 633 O O . SER A 1 81 ? 11.605 1.695 9.033 1.00 88.31 81 SER A O 1
ATOM 635 N N . ARG A 1 82 ? 13.206 2.399 7.622 1.00 83.44 82 ARG A N 1
ATOM 636 C CA . ARG A 1 82 ? 13.720 3.457 8.505 1.00 83.44 82 ARG A CA 1
ATOM 637 C C . ARG A 1 82 ? 12.654 4.499 8.841 1.00 83.44 82 ARG A C 1
ATOM 639 O O . ARG A 1 82 ? 12.473 4.815 10.011 1.00 83.44 82 ARG A O 1
ATOM 646 N N . ILE A 1 83 ? 11.891 4.981 7.854 1.00 83.69 83 ILE A N 1
ATOM 647 C CA . ILE A 1 83 ? 10.775 5.910 8.100 1.00 83.69 83 ILE A CA 1
ATOM 648 C C . ILE A 1 83 ? 9.750 5.300 9.063 1.00 83.69 83 ILE A C 1
ATOM 650 O O . ILE A 1 83 ? 9.294 5.976 9.985 1.00 83.69 83 ILE A O 1
ATOM 654 N N . ARG A 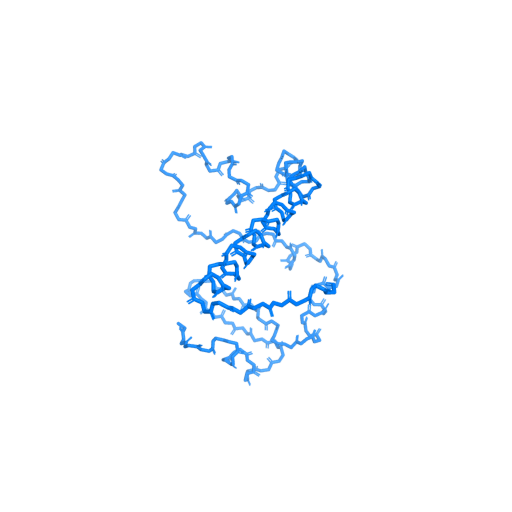1 84 ? 9.366 4.036 8.844 1.00 81.94 84 ARG A N 1
ATOM 655 C CA . ARG A 1 84 ? 8.373 3.349 9.679 1.00 81.94 84 ARG A CA 1
ATOM 656 C C . ARG A 1 84 ? 8.826 3.249 11.132 1.00 81.94 84 ARG A C 1
ATOM 658 O O . ARG A 1 84 ? 8.029 3.543 12.015 1.00 81.94 84 ARG A O 1
ATOM 665 N N . ASN A 1 85 ? 10.069 2.836 11.353 1.00 83.50 85 ASN A N 1
ATOM 666 C CA . ASN A 1 85 ? 10.568 2.542 12.693 1.00 83.50 85 ASN A CA 1
ATOM 667 C C . ASN A 1 85 ? 10.954 3.811 13.460 1.00 83.50 85 ASN A C 1
ATOM 669 O O . ASN A 1 85 ? 10.662 3.914 14.644 1.00 83.50 85 ASN A O 1
ATOM 673 N N . GLU A 1 86 ? 11.549 4.792 12.783 1.00 80.50 86 GLU A N 1
ATOM 674 C CA . GLU A 1 86 ? 12.150 5.950 13.452 1.00 80.50 86 GLU A CA 1
ATOM 675 C C . GLU A 1 86 ? 11.262 7.199 13.371 1.00 80.50 86 GLU A C 1
ATOM 677 O O . GLU A 1 86 ? 11.025 7.886 14.362 1.00 80.50 86 GLU A O 1
ATOM 682 N N . LEU A 1 87 ? 10.734 7.515 12.184 1.00 78.19 87 LEU A N 1
ATOM 683 C CA . LEU A 1 87 ? 10.098 8.814 11.937 1.00 78.19 87 LEU A CA 1
ATOM 684 C C . LEU A 1 87 ? 8.612 8.829 12.297 1.00 78.19 87 LEU A C 1
ATOM 686 O O . LEU A 1 87 ? 8.131 9.811 12.861 1.00 78.19 87 LEU A O 1
ATOM 690 N N . PHE A 1 88 ? 7.867 7.759 12.006 1.00 75.06 88 PHE A N 1
ATOM 691 C CA . PHE A 1 88 ? 6.423 7.749 12.262 1.00 75.06 88 PHE A CA 1
ATOM 692 C C . PHE A 1 88 ? 6.074 7.785 13.752 1.00 75.06 88 PHE A C 1
ATOM 694 O O . PHE A 1 88 ? 5.119 8.467 14.119 1.00 75.06 88 PHE A O 1
ATOM 701 N N . LEU A 1 89 ? 6.851 7.126 14.616 1.00 76.06 89 LEU A N 1
ATOM 702 C CA . LEU A 1 89 ? 6.624 7.180 16.064 1.00 76.06 89 LEU A CA 1
ATOM 703 C C . LEU A 1 89 ? 6.823 8.600 16.601 1.00 76.06 89 LEU A C 1
ATOM 705 O O . LEU A 1 89 ? 5.957 9.123 17.304 1.00 76.06 89 LEU A O 1
ATOM 709 N N . VAL A 1 90 ? 7.915 9.252 16.195 1.00 82.69 90 VAL A N 1
ATOM 710 C CA . VAL A 1 90 ? 8.231 10.626 16.600 1.00 82.69 90 VAL A CA 1
ATOM 711 C C . VAL A 1 90 ? 7.188 11.606 16.067 1.00 82.69 90 VAL A C 1
ATOM 713 O O . VAL A 1 90 ? 6.662 12.412 16.829 1.00 82.69 90 VAL A O 1
ATOM 716 N N . ILE A 1 91 ? 6.818 11.522 14.787 1.00 84.25 91 ILE A N 1
ATOM 717 C CA . ILE A 1 91 ? 5.824 12.424 14.189 1.00 84.25 91 ILE A CA 1
ATOM 718 C C . ILE A 1 91 ? 4.454 12.249 14.856 1.00 84.25 91 ILE A C 1
ATOM 720 O O . ILE A 1 91 ? 3.824 13.246 15.211 1.00 84.25 91 ILE A O 1
ATOM 724 N N . ILE A 1 92 ? 3.994 11.012 15.079 1.00 82.62 92 ILE A N 1
ATOM 725 C CA . ILE A 1 92 ? 2.722 10.754 15.774 1.00 82.62 92 ILE A CA 1
ATOM 726 C C . ILE A 1 92 ? 2.764 11.323 17.195 1.00 82.62 92 ILE A C 1
ATOM 728 O O . ILE A 1 92 ? 1.811 11.982 17.622 1.00 82.62 92 ILE A O 1
ATOM 732 N N . PHE A 1 93 ? 3.868 11.115 17.911 1.00 83.88 93 PHE A N 1
ATOM 733 C CA . PHE A 1 93 ? 4.055 11.637 19.259 1.00 83.88 93 PHE A CA 1
ATOM 734 C C . PHE A 1 93 ? 4.032 13.173 19.295 1.00 83.88 93 PHE A C 1
ATOM 736 O O . PHE A 1 93 ? 3.264 13.759 20.059 1.00 83.88 93 PHE A O 1
ATOM 743 N N . LEU A 1 94 ? 4.778 13.839 18.409 1.00 87.81 94 LEU A N 1
ATOM 744 C CA . LEU A 1 94 ? 4.799 15.300 18.299 1.00 87.81 94 LEU A CA 1
ATOM 745 C C . LEU A 1 94 ? 3.430 15.873 17.911 1.00 87.81 94 LEU A C 1
ATOM 747 O O . LEU A 1 94 ? 3.001 16.887 18.465 1.00 87.81 94 LEU A O 1
ATOM 751 N N . ILE A 1 95 ? 2.699 15.214 17.006 1.00 88.38 95 ILE A N 1
ATOM 752 C CA . ILE A 1 95 ? 1.322 15.595 16.660 1.00 88.38 95 ILE A CA 1
ATOM 753 C C . ILE A 1 95 ? 0.414 15.484 17.888 1.00 88.38 95 ILE A C 1
ATOM 755 O O . ILE A 1 95 ? -0.406 16.376 18.123 1.00 88.38 95 ILE A O 1
ATOM 759 N N . LYS A 1 96 ? 0.558 14.420 18.686 1.00 86.00 96 LYS A N 1
ATOM 760 C CA . LYS A 1 96 ? -0.229 14.223 19.908 1.00 86.00 96 LYS A CA 1
ATOM 761 C C . LYS A 1 96 ? 0.069 15.299 20.951 1.00 86.00 96 LYS A C 1
ATOM 763 O O . LYS A 1 96 ? -0.878 15.836 21.525 1.00 86.00 96 LYS A O 1
ATOM 768 N N . ILE A 1 97 ? 1.337 15.666 21.147 1.00 89.38 97 ILE A N 1
ATOM 769 C CA . ILE A 1 97 ? 1.723 16.792 22.013 1.00 89.38 97 ILE A CA 1
ATOM 770 C C . ILE A 1 97 ? 1.080 18.081 21.508 1.00 89.38 97 ILE A C 1
ATOM 772 O O . ILE A 1 97 ? 0.348 18.730 22.249 1.00 89.38 97 ILE A O 1
ATOM 776 N N . LYS A 1 98 ? 1.270 18.419 20.227 1.00 92.50 98 LYS A N 1
ATOM 777 C CA . LYS A 1 98 ? 0.753 19.663 19.643 1.00 92.50 98 LYS A CA 1
ATOM 778 C C . LYS A 1 98 ? -0.768 19.783 19.763 1.00 92.50 98 LYS A C 1
ATOM 780 O O . LYS A 1 98 ? -1.268 20.879 20.012 1.00 92.50 98 LYS A O 1
ATOM 785 N N . LYS A 1 99 ? -1.510 18.682 19.591 1.00 88.38 99 LYS A N 1
ATOM 786 C CA . LYS A 1 99 ? -2.968 18.655 19.796 1.00 88.38 99 LYS A CA 1
ATOM 787 C C . LYS A 1 99 ? -3.342 18.935 21.253 1.00 88.38 99 LYS A C 1
ATOM 789 O O . LYS A 1 99 ? -4.133 19.842 21.487 1.00 88.38 99 LYS A O 1
ATOM 794 N N . ASN A 1 100 ? -2.718 18.239 22.206 1.00 87.12 100 ASN A N 1
ATOM 795 C CA . ASN A 1 100 ? -2.967 18.450 23.636 1.00 87.12 100 ASN A CA 1
ATOM 796 C C . ASN A 1 100 ? -2.637 19.883 24.078 1.00 87.12 100 ASN A C 1
ATOM 798 O O . ASN A 1 100 ? -3.397 20.478 24.836 1.00 87.12 100 ASN A O 1
ATOM 802 N N . THR A 1 101 ? -1.536 20.463 23.593 1.00 89.25 101 THR A N 1
ATOM 803 C CA . THR A 1 101 ? -1.174 21.853 23.905 1.00 89.25 101 THR A CA 1
ATOM 804 C C . THR A 1 101 ? -2.238 22.824 23.398 1.00 89.25 101 THR A C 1
ATOM 806 O O . THR A 1 101 ? -2.718 23.650 24.168 1.00 89.25 101 THR A O 1
ATOM 809 N N . LYS A 1 102 ? -2.693 22.667 22.146 1.00 87.00 102 LYS A N 1
ATOM 810 C CA . LYS A 1 102 ? -3.770 23.500 21.587 1.00 87.00 102 LYS A CA 1
ATOM 811 C C . LYS A 1 102 ? -5.093 23.357 22.341 1.00 87.00 102 LYS A C 1
ATOM 813 O O . LYS A 1 102 ? -5.827 24.332 22.469 1.00 87.00 102 LYS A O 1
ATOM 818 N N . GLU A 1 103 ? -5.431 22.157 22.806 1.00 88.56 103 GLU A N 1
ATOM 819 C CA . GLU A 1 103 ? -6.636 21.925 23.612 1.00 88.56 103 GLU A CA 1
ATOM 820 C C . GLU A 1 103 ? -6.535 22.618 24.975 1.00 88.56 103 GLU A C 1
ATOM 822 O O . GLU A 1 103 ? -7.458 23.332 25.361 1.00 88.56 103 GLU A O 1
ATOM 827 N N . LYS A 1 104 ? -5.388 22.507 25.657 1.00 85.00 104 LYS A N 1
ATOM 828 C CA . LYS A 1 104 ? -5.131 23.210 26.924 1.00 85.00 104 LYS A CA 1
ATOM 829 C C . LYS A 1 104 ? -5.166 24.732 26.768 1.00 85.00 104 LYS A C 1
ATOM 831 O O . LYS A 1 104 ? -5.763 25.405 27.601 1.00 85.00 104 LYS A O 1
ATOM 836 N N . GLU A 1 105 ? -4.590 25.275 25.696 1.00 89.81 105 GLU A N 1
ATOM 837 C CA . GLU A 1 105 ? -4.642 26.713 25.389 1.00 89.81 105 GLU A CA 1
ATOM 838 C C . GLU A 1 105 ? -6.080 27.202 25.172 1.00 89.81 105 GLU A C 1
ATOM 840 O O . GLU A 1 105 ? -6.468 28.240 25.708 1.00 89.81 105 GLU A O 1
ATOM 845 N N . LYS A 1 106 ? -6.899 26.435 24.437 1.00 87.62 106 LYS A N 1
ATOM 846 C CA . LYS A 1 106 ? -8.324 26.748 24.248 1.00 87.62 106 LYS A CA 1
ATOM 847 C C . LYS A 1 106 ? -9.098 26.722 25.563 1.00 87.62 106 LYS A C 1
ATOM 849 O O . LYS A 1 106 ? -9.896 27.623 25.807 1.00 87.62 106 LYS A O 1
ATOM 854 N N . LEU A 1 107 ? -8.861 25.720 26.409 1.00 83.75 107 LEU A N 1
ATOM 855 C CA . LEU A 1 107 ? -9.505 25.624 27.721 1.00 83.75 107 LEU A CA 1
ATOM 856 C C . LEU A 1 107 ? -9.105 26.794 28.627 1.00 83.75 107 LEU A C 1
ATOM 858 O O . LEU A 1 107 ? -9.973 27.395 29.253 1.00 83.75 107 LEU A O 1
ATOM 862 N N . LEU A 1 108 ? -7.824 27.175 28.632 1.00 84.19 108 LEU A N 1
ATOM 863 C CA . LEU A 1 108 ? -7.331 28.322 29.396 1.00 84.19 108 LEU A CA 1
ATOM 864 C C . LEU A 1 108 ? -7.950 29.645 28.918 1.00 84.19 108 LEU A C 1
ATOM 866 O O . LEU A 1 108 ? -8.279 30.502 29.738 1.00 84.19 108 LEU A O 1
ATOM 870 N N . TYR A 1 109 ? -8.123 29.814 27.604 1.00 84.56 109 TYR A N 1
ATOM 871 C CA . TYR A 1 109 ? -8.809 30.975 27.037 1.00 84.56 109 TYR A CA 1
ATOM 872 C C . TYR A 1 109 ? -10.258 31.055 27.532 1.00 84.56 109 TYR A C 1
ATOM 874 O O . TYR A 1 109 ? -10.657 32.073 28.088 1.00 84.56 109 TYR A O 1
ATOM 882 N N . ILE A 1 110 ? -11.011 29.955 27.432 1.00 82.88 110 ILE A N 1
ATOM 883 C CA . ILE A 1 110 ? -12.399 29.875 27.915 1.00 82.88 110 ILE A CA 1
ATOM 884 C C . ILE A 1 110 ? -12.468 30.171 29.424 1.00 82.88 110 ILE A C 1
ATOM 886 O O . ILE A 1 110 ? -13.295 30.967 29.859 1.00 82.88 110 ILE A O 1
ATOM 890 N N . GLN A 1 111 ? -11.569 29.603 30.233 1.00 81.75 111 GLN A N 1
ATOM 891 C CA . GLN A 1 111 ? -11.527 29.855 31.679 1.00 81.75 111 GLN A CA 1
ATOM 892 C C . GLN A 1 111 ? -11.316 31.335 32.017 1.00 81.75 111 GLN A C 1
ATOM 894 O O . GLN A 1 111 ? -12.006 31.864 32.890 1.00 81.75 111 GLN A O 1
ATOM 899 N N . LYS A 1 112 ? -10.393 32.010 31.317 1.00 83.88 112 LYS A N 1
ATOM 900 C CA . LYS A 1 112 ? -10.130 33.445 31.506 1.00 83.88 112 LYS A CA 1
ATOM 901 C C . LYS A 1 112 ? -11.304 34.312 31.057 1.00 83.88 112 LYS A C 1
ATOM 903 O O . LYS A 1 112 ? -11.620 35.276 31.741 1.00 83.88 112 LYS A O 1
ATOM 908 N N . THR A 1 113 ? -11.952 33.972 29.945 1.00 80.81 113 THR A N 1
ATOM 909 C CA . THR A 1 113 ? -13.081 34.745 29.408 1.00 80.81 113 THR A CA 1
ATOM 910 C C . THR A 1 113 ? -14.336 34.634 30.274 1.00 80.81 113 THR A C 1
ATOM 912 O O . THR A 1 113 ? -15.063 35.612 30.407 1.00 80.81 113 THR A O 1
ATOM 915 N N . PHE A 1 114 ? -14.588 33.473 30.886 1.00 81.31 114 PHE A N 1
ATOM 916 C CA . PHE A 1 114 ? -15.827 33.216 31.631 1.00 81.31 114 PHE A CA 1
ATOM 917 C C . PHE A 1 114 ? -15.656 33.181 33.163 1.00 81.31 114 PHE A C 1
ATOM 919 O O . PHE A 1 114 ? -16.612 32.869 33.865 1.00 81.31 114 PHE A O 1
ATOM 926 N N . HIS A 1 115 ? -14.467 33.495 33.701 1.00 72.31 115 HIS A N 1
ATOM 927 C CA . HIS A 1 115 ? -14.172 33.484 35.148 1.00 72.31 115 HIS A CA 1
ATOM 928 C C . HIS A 1 115 ? -14.565 32.171 35.869 1.00 72.31 115 HIS A C 1
ATOM 930 O O . HIS A 1 115 ? -14.943 32.167 37.042 1.00 72.31 115 HIS A O 1
ATOM 936 N N . ILE A 1 116 ? -14.454 31.030 35.183 1.00 65.62 116 ILE A N 1
ATOM 937 C CA . ILE A 1 116 ? -14.839 29.719 35.724 1.00 65.62 116 ILE A CA 1
ATOM 938 C C . ILE A 1 116 ? -13.662 29.143 36.529 1.00 65.62 116 ILE A C 1
ATOM 940 O O . ILE A 1 116 ? -12.639 28.768 35.953 1.00 65.62 116 ILE A O 1
ATOM 944 N N . LYS A 1 117 ? -13.798 29.043 37.860 1.00 62.47 117 LYS A N 1
ATOM 945 C CA . LYS A 1 117 ? -12.868 28.284 38.720 1.00 62.47 117 LYS A CA 1
ATOM 946 C C . LYS A 1 117 ? -13.212 26.795 38.647 1.00 62.47 117 LYS A C 1
ATOM 948 O O . LYS A 1 117 ? -14.277 26.400 39.109 1.00 62.47 117 LYS A O 1
ATOM 953 N N . LEU A 1 118 ? -12.304 25.969 38.127 1.00 58.69 118 LEU A N 1
ATOM 954 C CA . LEU A 1 118 ? -12.352 24.522 38.346 1.00 58.69 118 LEU A CA 1
ATOM 955 C C . LEU A 1 118 ? -11.323 24.157 39.422 1.00 58.69 118 LEU A C 1
ATOM 957 O O . LEU A 1 118 ? -10.131 24.406 39.243 1.00 58.69 118 LEU A O 1
ATOM 961 N N . SER A 1 119 ? -11.787 23.585 40.533 1.00 50.09 119 SER A N 1
ATOM 962 C CA . SER A 1 119 ? -10.921 22.891 41.488 1.00 50.09 119 SER A CA 1
ATOM 963 C C . SER A 1 119 ? -10.353 21.650 40.799 1.00 50.09 119 SER A C 1
ATOM 965 O O . SER A 1 119 ? -11.112 20.831 40.284 1.00 50.09 119 SER A O 1
ATOM 967 N N . LEU A 1 120 ? -9.025 21.564 40.727 1.00 49.66 120 LEU A N 1
ATOM 968 C CA . LEU A 1 120 ? -8.293 20.471 40.088 1.00 49.66 120 LEU A CA 1
ATOM 969 C C . LEU A 1 120 ? -8.604 19.120 40.755 1.00 49.66 120 LEU A C 1
ATOM 971 O O . LEU A 1 120 ? -8.526 19.007 41.978 1.00 49.66 120 LEU A O 1
ATOM 975 N N . ILE A 1 121 ? -8.893 18.116 39.923 1.00 45.44 121 ILE A N 1
ATOM 976 C CA . ILE A 1 121 ? -8.537 16.708 40.149 1.00 45.44 121 ILE A CA 1
ATOM 977 C C . ILE A 1 121 ? -7.363 16.423 39.214 1.00 45.44 121 ILE A C 1
ATOM 979 O O . ILE A 1 121 ? -7.443 16.876 38.045 1.00 45.44 121 ILE A O 1
#

Secondary structure (DSSP, 8-state):
--S-HHHHTTSS-SEEEEEETTEEEEEE-SHHHHHHHHHS--TTTSS-----PPPPSSTHHHHS-TTT-S---HHHHHHHHHIIIIIHHHHHHHHHHHHHHHHHHHHHHHHHHHT--PPP-